Protein AF-T0YJB6-F1 (afdb_monomer_lite)

Secondary structure (DSSP, 8-state):
--------------------HHHHHHHHHHHHHTTTT-TTS-HHHHHHHHHHHHHSEEE-TTS-EEE--HHHHHHHHHHHTTT-

Sequence (84 aa):
MARQKGEKVTTDPLEEPKHHRAEDIALFRYGIVREAADETLSKTKRGQLVRELAYTTHIGIDGVPVVVSRQSIDRWIRTYRKGG

Structure (mmCIF, N/CA/C/O backbone):
data_AF-T0YJB6-F1
#
_entry.id   AF-T0YJB6-F1
#
loop_
_atom_site.group_PDB
_atom_site.id
_atom_site.type_symbol
_atom_site.label_atom_id
_atom_site.label_alt_id
_atom_site.label_comp_id
_atom_site.label_asym_id
_atom_site.label_entity_id
_atom_site.label_seq_id
_atom_site.pdbx_PDB_ins_code
_atom_site.Cartn_x
_atom_site.Cartn_y
_atom_site.Cartn_z
_atom_site.occupancy
_atom_site.B_iso_or_equiv
_atom_site.auth_seq_id
_atom_site.auth_comp_id
_atom_site.auth_asym_id
_atom_site.auth_atom_id
_atom_site.pdbx_PDB_model_num
ATOM 1 N N . MET A 1 1 ? 14.147 -44.542 -51.313 1.00 37.97 1 MET A N 1
ATOM 2 C CA . MET A 1 1 ? 14.662 -44.700 -49.934 1.00 37.97 1 MET A CA 1
ATOM 3 C C . MET A 1 1 ? 15.137 -43.328 -49.454 1.00 37.97 1 MET A C 1
ATOM 5 O O . MET A 1 1 ? 16.209 -42.889 -49.828 1.00 37.97 1 MET A O 1
ATOM 9 N N . ALA A 1 2 ? 14.216 -42.485 -48.993 1.00 44.66 2 ALA A N 1
ATOM 10 C CA . ALA A 1 2 ? 13.857 -42.304 -47.580 1.00 44.66 2 ALA A CA 1
ATOM 11 C C . ALA A 1 2 ? 14.780 -41.296 -46.863 1.00 44.66 2 ALA A C 1
ATOM 13 O O . ALA A 1 2 ? 15.763 -41.662 -46.230 1.00 44.66 2 ALA A O 1
ATOM 14 N N . ARG A 1 3 ? 14.418 -40.010 -46.946 1.00 44.47 3 ARG A N 1
ATOM 15 C CA . ARG A 1 3 ? 14.815 -38.975 -45.983 1.00 44.47 3 ARG A CA 1
ATOM 16 C C . ARG A 1 3 ? 13.533 -38.300 -45.511 1.00 44.47 3 ARG A C 1
ATOM 18 O O . ARG A 1 3 ? 13.035 -37.386 -46.153 1.00 44.47 3 ARG A O 1
ATOM 25 N N . GLN A 1 4 ? 12.969 -38.808 -44.423 1.00 47.44 4 GLN A N 1
ATOM 26 C CA . GLN A 1 4 ? 11.886 -38.157 -43.701 1.00 47.44 4 GLN A CA 1
ATOM 27 C C . GLN A 1 4 ? 12.252 -38.200 -42.218 1.00 47.44 4 GLN A C 1
ATOM 29 O O . GLN A 1 4 ? 12.405 -39.288 -41.670 1.00 47.44 4 GLN A O 1
ATOM 34 N N . LYS A 1 5 ? 12.438 -37.017 -41.622 1.00 46.78 5 LYS A N 1
ATOM 35 C CA . LYS A 1 5 ? 12.005 -36.606 -40.274 1.00 46.78 5 LYS A CA 1
ATOM 36 C C . LYS A 1 5 ? 12.952 -35.583 -39.664 1.00 46.78 5 LYS A C 1
ATOM 38 O O . LYS A 1 5 ? 14.151 -35.796 -39.531 1.00 46.78 5 LYS A O 1
ATOM 43 N N . GLY A 1 6 ? 12.334 -34.487 -39.264 1.00 44.12 6 GLY A N 1
ATOM 44 C CA . GLY A 1 6 ? 12.938 -33.368 -38.566 1.00 44.12 6 GLY A CA 1
ATOM 45 C C . GLY A 1 6 ? 12.108 -32.112 -38.771 1.00 44.12 6 GLY A C 1
ATOM 46 O O . GLY A 1 6 ? 12.673 -31.041 -38.952 1.00 44.12 6 GLY A O 1
ATOM 47 N N . GLU A 1 7 ? 10.782 -32.268 -38.824 1.00 48.78 7 GLU A N 1
ATOM 48 C CA . GLU A 1 7 ? 9.829 -31.176 -38.706 1.00 48.78 7 GLU A CA 1
ATOM 49 C C . GLU A 1 7 ? 10.149 -30.472 -37.395 1.00 48.78 7 GLU A C 1
ATOM 51 O O . GLU A 1 7 ? 9.909 -30.998 -36.306 1.00 48.78 7 GLU A O 1
ATOM 56 N N . LYS A 1 8 ? 10.831 -29.330 -37.503 1.00 53.47 8 LYS A N 1
ATOM 57 C CA . LYS A 1 8 ? 10.958 -28.441 -36.369 1.00 53.47 8 LYS A CA 1
ATOM 58 C C . LYS A 1 8 ? 9.550 -27.954 -36.103 1.00 53.47 8 LYS A C 1
ATOM 60 O O . LYS A 1 8 ? 9.012 -27.149 -36.856 1.00 53.47 8 LYS A O 1
ATOM 65 N N . VAL A 1 9 ? 8.982 -28.489 -35.032 1.00 53.72 9 VAL A N 1
ATOM 66 C CA . VAL A 1 9 ? 7.957 -27.828 -34.240 1.00 53.72 9 VAL A CA 1
ATOM 67 C C . VAL A 1 9 ? 8.569 -26.497 -33.808 1.00 53.72 9 VAL A C 1
ATOM 69 O O . VAL A 1 9 ? 9.166 -26.383 -32.742 1.00 53.72 9 VAL A O 1
ATOM 72 N N . THR A 1 10 ? 8.543 -25.506 -34.691 1.00 51.03 10 THR A N 1
ATOM 73 C CA . THR A 1 10 ? 8.710 -24.123 -34.281 1.00 51.03 10 THR A CA 1
ATOM 74 C C . THR A 1 10 ? 7.332 -23.752 -33.803 1.00 51.03 10 THR A C 1
ATOM 76 O O . THR A 1 10 ? 6.441 -23.517 -34.615 1.00 51.03 10 THR A O 1
ATOM 79 N N . THR A 1 11 ? 7.148 -23.835 -32.488 1.00 60.75 11 THR A N 1
ATOM 80 C CA . THR A 1 11 ? 6.060 -23.173 -31.783 1.00 60.75 11 THR A CA 1
ATOM 81 C C . THR A 1 11 ? 5.813 -21.844 -32.478 1.00 60.75 11 THR A C 1
ATOM 83 O O . THR A 1 11 ? 6.711 -21.003 -32.545 1.00 60.75 11 THR A O 1
ATOM 86 N N . ASP A 1 12 ? 4.640 -21.730 -33.090 1.00 44.00 12 ASP A N 1
ATOM 87 C CA . ASP A 1 12 ? 4.131 -20.481 -33.630 1.00 44.00 12 ASP A CA 1
ATOM 88 C C . ASP A 1 12 ? 4.327 -19.416 -32.533 1.00 44.00 12 ASP A C 1
ATOM 90 O O . ASP A 1 12 ? 3.918 -19.682 -31.396 1.00 44.00 12 ASP A O 1
ATOM 94 N N . PRO A 1 13 ? 5.025 -18.288 -32.782 1.00 52.31 13 PRO A N 1
ATOM 95 C CA . PRO A 1 13 ? 5.265 -17.232 -31.794 1.00 52.31 13 PRO A CA 1
ATOM 96 C C . PRO A 1 13 ? 3.978 -16.436 -31.521 1.00 52.31 13 PRO A C 1
ATOM 98 O O . PRO A 1 13 ? 3.958 -15.206 -31.549 1.00 52.31 13 PRO A O 1
ATOM 101 N N . LEU A 1 14 ? 2.893 -17.169 -31.282 1.00 53.81 14 LEU A N 1
ATOM 102 C CA . LEU A 1 14 ? 1.623 -16.713 -30.772 1.00 53.81 14 LEU A CA 1
ATOM 103 C C . LEU A 1 14 ? 1.892 -15.904 -29.507 1.00 53.81 14 LEU A C 1
ATOM 105 O O . LEU A 1 14 ? 2.299 -16.447 -28.481 1.00 53.81 14 LEU A O 1
ATOM 109 N N . GLU A 1 15 ? 1.614 -14.609 -29.633 1.00 49.31 15 GLU A N 1
ATOM 110 C CA . GLU A 1 15 ? 1.280 -13.703 -28.544 1.00 49.31 15 GLU A CA 1
ATOM 111 C C . GLU A 1 15 ? 2.403 -13.528 -27.507 1.00 49.31 15 GLU A C 1
ATOM 113 O O . GLU A 1 15 ? 2.366 -14.088 -26.410 1.00 49.31 15 GLU A O 1
ATOM 118 N N . GLU A 1 16 ? 3.357 -12.628 -27.788 1.00 55.41 16 GLU A N 1
ATOM 119 C CA . GLU A 1 16 ? 3.891 -11.843 -26.671 1.00 55.41 16 GLU A CA 1
ATOM 120 C C . GLU A 1 16 ? 2.680 -11.229 -25.958 1.00 55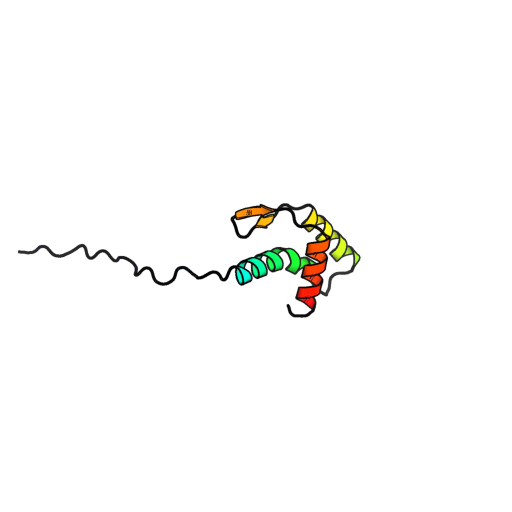.41 16 GLU A C 1
ATOM 122 O O . GLU A 1 16 ? 1.897 -10.534 -26.624 1.00 55.41 16 GLU A O 1
ATOM 127 N N . PRO A 1 17 ? 2.472 -11.467 -24.649 1.00 55.84 17 PRO A N 1
ATOM 128 C CA . PRO A 1 17 ? 1.413 -10.771 -23.959 1.00 55.84 17 PRO A CA 1
ATOM 129 C C . PRO A 1 17 ? 1.754 -9.294 -24.101 1.00 55.84 17 PRO A C 1
ATOM 131 O O . PRO A 1 17 ? 2.785 -8.833 -23.604 1.00 55.84 17 PRO A O 1
ATOM 134 N N . LYS A 1 18 ? 0.913 -8.547 -24.821 1.00 58.19 18 LYS A N 1
ATOM 135 C CA . LYS A 1 18 ? 0.937 -7.089 -24.777 1.00 58.19 18 LYS A CA 1
ATOM 136 C C . LYS A 1 18 ? 0.526 -6.715 -23.365 1.00 58.19 18 LYS A C 1
ATOM 138 O O . LYS A 1 18 ? -0.631 -6.399 -23.116 1.00 58.19 18 LYS A O 1
ATOM 143 N N . HIS A 1 19 ? 1.469 -6.794 -22.437 1.00 57.62 19 HIS A N 1
ATOM 144 C CA . HIS A 1 19 ? 1.319 -6.246 -21.114 1.00 57.62 19 HIS A CA 1
ATOM 145 C C . HIS A 1 19 ? 1.040 -4.764 -21.316 1.00 57.62 19 HIS A C 1
ATOM 147 O O . HIS A 1 19 ? 1.896 -3.976 -21.737 1.00 57.62 19 HIS A O 1
ATOM 153 N N . HIS A 1 20 ? -0.222 -4.386 -21.139 1.00 84.38 20 HIS A N 1
ATOM 154 C CA . HIS A 1 20 ? -0.585 -2.991 -21.170 1.00 84.38 20 HIS A CA 1
ATOM 155 C C . HIS A 1 20 ? 0.159 -2.381 -19.988 1.00 84.38 20 HIS A C 1
ATOM 157 O O . HIS A 1 20 ? -0.156 -2.698 -18.852 1.00 84.38 20 HIS A O 1
ATOM 163 N N . ARG A 1 21 ? 1.150 -1.513 -20.225 1.00 88.44 21 ARG A N 1
ATOM 164 C CA . ARG A 1 21 ? 1.963 -0.900 -19.150 1.00 88.44 21 ARG A CA 1
ATOM 165 C C . ARG A 1 21 ? 1.109 -0.363 -17.989 1.00 88.44 21 ARG A C 1
ATOM 167 O O . ARG A 1 21 ? 1.543 -0.344 -16.843 1.00 88.44 21 ARG A O 1
ATOM 174 N N . ALA A 1 22 ? -0.115 0.078 -18.282 1.00 91.62 22 ALA A N 1
ATOM 175 C CA . ALA A 1 22 ? -1.108 0.470 -17.286 1.00 91.62 22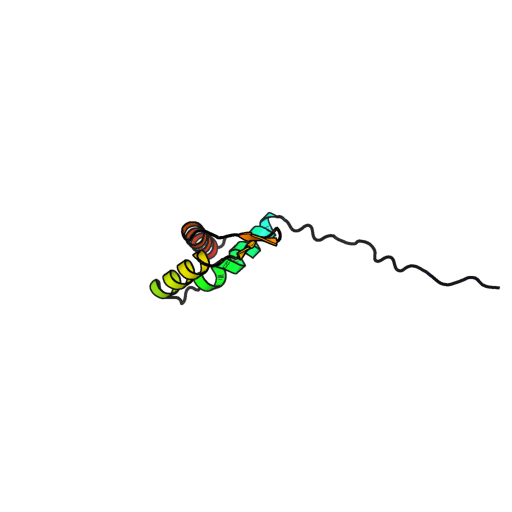 ALA A CA 1
ATOM 176 C C . ALA A 1 22 ? -1.547 -0.676 -16.350 1.00 91.62 22 ALA A C 1
ATOM 178 O O . ALA A 1 22 ? -1.673 -0.449 -15.148 1.00 91.62 22 ALA A O 1
ATOM 179 N N . GLU A 1 23 ? -1.761 -1.878 -16.880 1.00 93.19 23 GLU A N 1
ATOM 180 C CA . GLU A 1 23 ? -2.085 -3.098 -16.140 1.00 93.19 23 GLU A CA 1
ATOM 181 C C . GLU A 1 23 ? -0.931 -3.524 -15.229 1.00 93.19 23 GLU A C 1
ATOM 183 O O . GLU A 1 23 ? -1.156 -3.714 -14.036 1.00 93.19 23 GLU A O 1
ATOM 188 N N . ASP A 1 24 ? 0.313 -3.543 -15.718 1.00 94.94 24 ASP A N 1
ATOM 189 C CA . ASP A 1 24 ? 1.475 -3.874 -14.876 1.00 94.94 24 ASP A CA 1
ATOM 190 C C . ASP A 1 2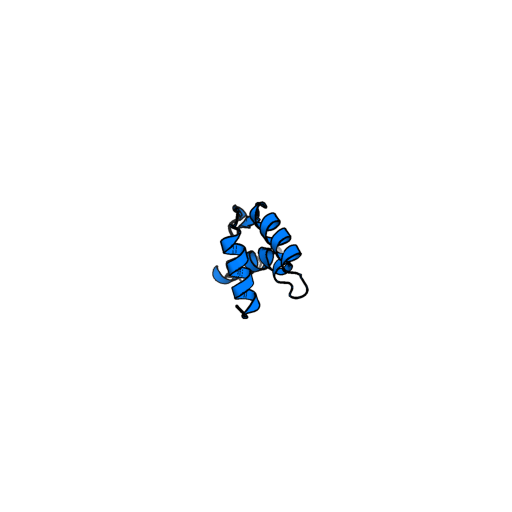4 ? 1.622 -2.886 -13.717 1.00 94.94 24 ASP A C 1
ATOM 192 O O . ASP A 1 24 ? 1.853 -3.266 -12.568 1.00 94.94 24 ASP A O 1
ATOM 196 N N . ILE A 1 25 ? 1.435 -1.591 -13.998 1.00 94.50 25 ILE A N 1
ATOM 197 C CA . ILE A 1 25 ? 1.427 -0.548 -12.969 1.00 94.50 25 ILE A CA 1
ATOM 198 C C . ILE A 1 25 ? 0.296 -0.795 -11.964 1.00 94.50 25 ILE A C 1
ATOM 200 O O . ILE A 1 25 ? 0.498 -0.605 -10.762 1.00 94.50 25 ILE A O 1
ATOM 204 N N . ALA A 1 26 ? -0.894 -1.181 -12.427 1.00 94.12 26 ALA A N 1
ATOM 205 C CA . ALA A 1 26 ? -2.028 -1.462 -11.557 1.00 94.12 26 ALA A CA 1
ATOM 206 C C . ALA A 1 26 ? -1.751 -2.670 -10.652 1.00 94.12 26 ALA A C 1
ATOM 208 O O . ALA A 1 26 ? -1.950 -2.572 -9.440 1.00 94.12 26 ALA A O 1
ATOM 209 N N . LEU A 1 27 ? -1.216 -3.759 -11.208 1.00 95.56 27 LEU A N 1
ATOM 210 C CA . LEU A 1 27 ? -0.848 -4.970 -10.476 1.00 95.56 27 LEU A CA 1
ATOM 211 C C . LEU A 1 27 ? 0.270 -4.711 -9.465 1.00 95.56 27 LEU A C 1
ATOM 213 O O . LEU A 1 27 ? 0.156 -5.120 -8.309 1.00 95.56 27 LEU A O 1
ATOM 217 N N . PHE A 1 28 ? 1.303 -3.961 -9.850 1.00 96.69 28 PHE A N 1
ATOM 218 C CA . PHE A 1 28 ? 2.368 -3.543 -8.939 1.00 96.69 28 PHE A CA 1
ATOM 219 C C . PHE A 1 28 ? 1.813 -2.758 -7.744 1.00 96.69 28 PHE A C 1
ATOM 221 O O . PHE A 1 28 ? 2.094 -3.076 -6.588 1.00 96.69 28 PHE A O 1
ATOM 228 N N . ARG A 1 29 ? 0.964 -1.755 -8.004 1.00 97.06 29 ARG A N 1
ATOM 229 C CA . ARG A 1 29 ? 0.331 -0.964 -6.937 1.00 97.06 29 ARG A CA 1
ATOM 230 C C . ARG A 1 29 ? -0.556 -1.829 -6.052 1.00 97.06 29 ARG A C 1
ATOM 232 O O . ARG A 1 29 ? -0.498 -1.688 -4.833 1.00 97.06 29 ARG A O 1
ATOM 239 N N . TYR A 1 30 ? -1.353 -2.713 -6.650 1.00 96.31 30 TYR A N 1
ATOM 240 C CA . TYR A 1 30 ? -2.209 -3.650 -5.929 1.00 96.31 30 TYR A CA 1
ATOM 241 C C . TYR A 1 30 ? -1.398 -4.546 -4.985 1.00 96.31 30 TYR A C 1
ATOM 243 O O . TYR A 1 30 ? -1.748 -4.655 -3.809 1.00 96.31 30 TYR A O 1
ATOM 251 N N . GLY A 1 31 ? -0.289 -5.117 -5.466 1.00 96.31 31 GLY A N 1
ATOM 252 C CA . GLY A 1 31 ? 0.608 -5.954 -4.667 1.00 96.31 31 GLY A CA 1
ATOM 253 C C . GLY A 1 31 ? 1.114 -5.252 -3.406 1.00 96.31 31 GLY A C 1
ATOM 254 O O . GLY A 1 31 ? 1.169 -5.869 -2.347 1.00 96.31 31 GLY A O 1
ATOM 255 N N . ILE A 1 32 ? 1.382 -3.946 -3.492 1.00 97.31 32 ILE A N 1
ATOM 256 C CA . ILE A 1 32 ? 1.809 -3.131 -2.346 1.00 97.31 32 ILE A CA 1
ATOM 257 C C . ILE A 1 32 ? 0.651 -2.848 -1.382 1.00 97.31 32 ILE A C 1
ATOM 259 O O . ILE A 1 32 ? 0.828 -2.912 -0.168 1.00 97.31 32 ILE A O 1
ATOM 263 N N . VAL A 1 33 ? -0.530 -2.477 -1.887 1.00 97.06 33 VAL A N 1
ATOM 264 C CA . VAL A 1 33 ? -1.577 -1.890 -1.029 1.00 97.06 33 VAL A CA 1
ATOM 265 C C . VAL A 1 33 ? -2.622 -2.869 -0.517 1.00 97.06 33 VAL A C 1
ATOM 267 O O . VAL A 1 33 ? -3.325 -2.515 0.427 1.00 97.06 33 VAL A O 1
ATOM 270 N N . ARG A 1 34 ? -2.755 -4.066 -1.103 1.00 95.81 34 ARG A N 1
ATOM 271 C CA . ARG A 1 34 ? -3.875 -4.984 -0.820 1.00 95.81 34 ARG A CA 1
ATOM 272 C C . ARG A 1 34 ? -4.054 -5.316 0.662 1.00 95.81 34 ARG A C 1
ATOM 274 O O . ARG A 1 34 ? -5.183 -5.352 1.133 1.00 95.81 34 ARG A O 1
ATOM 281 N N . GLU A 1 35 ? -2.962 -5.505 1.402 1.00 95.75 35 GLU A N 1
ATOM 282 C CA . GLU A 1 35 ? -3.020 -5.810 2.835 1.00 95.75 35 GLU A CA 1
ATOM 283 C C . GLU A 1 35 ? -3.446 -4.579 3.644 1.00 95.75 35 GLU A C 1
ATOM 285 O O . GLU A 1 35 ? -4.394 -4.628 4.419 1.00 95.75 35 GLU A O 1
ATOM 290 N N . ALA A 1 36 ? -2.822 -3.424 3.399 1.00 97.06 36 ALA A N 1
ATOM 291 C CA . ALA A 1 36 ? -3.171 -2.174 4.077 1.00 97.06 36 ALA A CA 1
ATOM 292 C C . ALA A 1 36 ? -4.568 -1.634 3.691 1.00 97.06 36 ALA A C 1
ATOM 294 O O . ALA A 1 36 ? -5.141 -0.799 4.407 1.00 97.06 36 ALA A O 1
ATOM 295 N N . ALA A 1 37 ? -5.116 -2.092 2.565 1.00 95.81 37 ALA A N 1
ATOM 296 C CA . ALA A 1 37 ? -6.450 -1.759 2.091 1.00 95.81 37 ALA A CA 1
ATOM 297 C C . ALA A 1 37 ? -7.566 -2.555 2.782 1.00 95.81 37 ALA A C 1
ATOM 299 O O . ALA A 1 37 ? -8.723 -2.163 2.635 1.00 95.81 37 ALA A O 1
ATOM 300 N N . ASP A 1 38 ? -7.239 -3.593 3.560 1.00 95.19 38 ASP A N 1
ATOM 301 C CA . ASP A 1 38 ? -8.224 -4.365 4.314 1.00 95.19 38 ASP A CA 1
ATOM 302 C C . ASP A 1 38 ? -9.061 -3.438 5.222 1.00 95.19 38 ASP A C 1
ATOM 304 O O . ASP A 1 38 ? -8.568 -2.571 5.968 1.00 95.19 38 ASP A O 1
ATOM 308 N N . GLU A 1 39 ? -10.376 -3.574 5.079 1.00 93.12 39 GLU A N 1
ATOM 309 C CA . GLU A 1 39 ? -11.364 -2.739 5.746 1.00 93.12 39 GLU A CA 1
ATOM 310 C C . GLU A 1 39 ? -11.518 -3.092 7.222 1.00 93.12 39 GLU A C 1
ATOM 312 O O . GLU A 1 39 ? -11.866 -2.219 8.018 1.00 93.12 39 GLU A O 1
ATOM 317 N N . THR A 1 40 ? -11.182 -4.330 7.591 1.00 95.94 40 THR A N 1
ATOM 318 C CA . THR A 1 40 ? -11.210 -4.830 8.969 1.00 95.94 40 THR A CA 1
ATOM 319 C C . THR A 1 40 ? -10.069 -4.259 9.817 1.00 95.94 40 THR A C 1
ATOM 321 O O . THR A 1 40 ? -10.132 -4.267 11.048 1.00 95.94 40 THR A O 1
ATOM 324 N N . LEU A 1 41 ? -9.037 -3.689 9.181 1.00 96.38 41 LEU A N 1
ATOM 325 C CA . LEU A 1 41 ? -7.913 -3.082 9.882 1.00 96.38 41 LEU A CA 1
ATOM 326 C C . LEU A 1 41 ? -8.310 -1.797 10.608 1.00 96.38 41 LEU A C 1
ATOM 328 O O . LEU A 1 41 ? -8.818 -0.829 10.024 1.00 96.38 41 LEU A O 1
ATOM 332 N N . SER A 1 42 ? -7.915 -1.735 11.880 1.00 97.38 42 SER A N 1
ATOM 333 C CA . SER A 1 42 ? -7.920 -0.491 12.642 1.00 97.38 42 SER A CA 1
ATOM 334 C C . SER A 1 42 ? -6.990 0.551 12.008 1.00 97.38 42 SER A C 1
ATOM 336 O O . SER A 1 42 ? -6.005 0.231 11.333 1.00 97.38 42 SER A O 1
ATOM 338 N N . LYS A 1 43 ? -7.265 1.837 12.269 1.00 95.62 43 LYS A N 1
ATOM 339 C CA . LYS A 1 43 ? -6.441 2.953 11.766 1.00 95.62 43 LYS A CA 1
ATOM 340 C C . LYS A 1 43 ? -4.970 2.816 12.180 1.00 95.62 43 LYS A C 1
ATOM 342 O O . LYS A 1 43 ? -4.084 3.100 11.378 1.00 95.62 43 LYS A O 1
ATOM 347 N N . THR A 1 44 ? -4.714 2.352 13.402 1.00 97.88 44 THR A N 1
ATOM 348 C CA . THR A 1 44 ? -3.358 2.165 13.936 1.00 97.88 44 THR A CA 1
ATOM 349 C C . THR A 1 44 ? -2.617 1.042 13.221 1.00 97.88 44 THR A C 1
ATOM 351 O O . THR A 1 44 ? -1.491 1.259 12.777 1.00 97.88 44 THR A O 1
ATOM 354 N N . LYS A 1 45 ? -3.256 -0.127 13.058 1.00 98.06 45 LYS A N 1
ATOM 355 C CA . LYS A 1 45 ? -2.658 -1.286 12.378 1.00 98.06 45 LYS A CA 1
ATOM 356 C C . LYS A 1 45 ? -2.361 -0.959 10.912 1.00 98.06 45 LYS A C 1
ATOM 358 O O . LYS A 1 45 ? -1.248 -1.184 10.450 1.00 98.06 45 LYS A O 1
ATOM 363 N N . ARG A 1 46 ? -3.299 -0.298 10.220 1.00 97.94 46 ARG A N 1
ATOM 364 C CA . ARG A 1 46 ? -3.071 0.221 8.861 1.00 97.94 46 ARG A CA 1
ATOM 365 C C . ARG A 1 46 ? -1.885 1.183 8.811 1.00 97.94 46 ARG A C 1
ATOM 367 O O . ARG A 1 46 ? -1.033 1.064 7.942 1.00 97.94 46 ARG A O 1
ATOM 374 N N . GLY A 1 47 ? -1.808 2.127 9.749 1.00 97.81 47 GLY A N 1
ATOM 375 C CA . GLY A 1 47 ? -0.706 3.086 9.813 1.00 97.81 47 GLY A CA 1
ATOM 376 C C . GLY A 1 47 ? 0.663 2.442 10.062 1.00 97.81 47 GLY A C 1
ATOM 377 O O . GLY A 1 47 ? 1.665 2.968 9.585 1.00 97.81 47 GLY A O 1
ATOM 378 N N . GLN A 1 48 ? 0.721 1.321 10.790 1.00 98.19 48 GLN A N 1
ATOM 379 C CA . GLN A 1 48 ? 1.942 0.524 10.956 1.00 98.19 48 GLN A CA 1
ATOM 380 C C . GLN A 1 48 ? 2.355 -0.124 9.633 1.00 98.19 48 GLN A C 1
ATOM 382 O O . GLN A 1 48 ? 3.453 0.164 9.164 1.00 98.19 48 GLN A O 1
ATOM 387 N N . LEU A 1 49 ? 1.444 -0.855 8.983 1.00 98.12 49 LEU A N 1
ATOM 388 C CA . LEU A 1 49 ? 1.706 -1.501 7.692 1.00 98.12 49 LEU A CA 1
ATOM 389 C C . LEU A 1 49 ? 2.154 -0.499 6.623 1.00 98.12 49 LEU A C 1
ATOM 391 O O . LEU A 1 49 ? 3.143 -0.713 5.936 1.00 98.12 49 LEU A O 1
ATOM 395 N N . VAL A 1 50 ? 1.483 0.651 6.515 1.00 98.38 50 VAL A N 1
ATOM 396 C CA . VAL A 1 50 ? 1.865 1.694 5.548 1.00 98.38 50 VAL A CA 1
ATOM 397 C C . VAL A 1 50 ? 3.288 2.208 5.789 1.00 98.38 50 VAL A C 1
ATOM 399 O O . VAL A 1 50 ? 4.001 2.506 4.832 1.00 98.38 50 VAL A O 1
ATOM 402 N N . ARG A 1 51 ? 3.718 2.331 7.052 1.00 98.38 51 ARG A N 1
ATOM 403 C CA . ARG A 1 51 ? 5.100 2.719 7.364 1.00 98.38 51 ARG A CA 1
ATOM 404 C C . ARG A 1 51 ? 6.075 1.616 6.977 1.00 98.38 51 ARG A C 1
ATOM 406 O O . ARG A 1 51 ? 7.057 1.924 6.318 1.00 98.38 51 ARG A O 1
ATOM 413 N N . GLU A 1 52 ? 5.794 0.366 7.329 1.00 98.19 52 GLU A N 1
ATOM 414 C CA . GLU A 1 52 ? 6.629 -0.786 6.957 1.00 98.19 52 GLU A CA 1
ATOM 415 C C . GLU A 1 52 ? 6.804 -0.884 5.436 1.00 98.19 52 GLU A C 1
ATOM 417 O O . GLU A 1 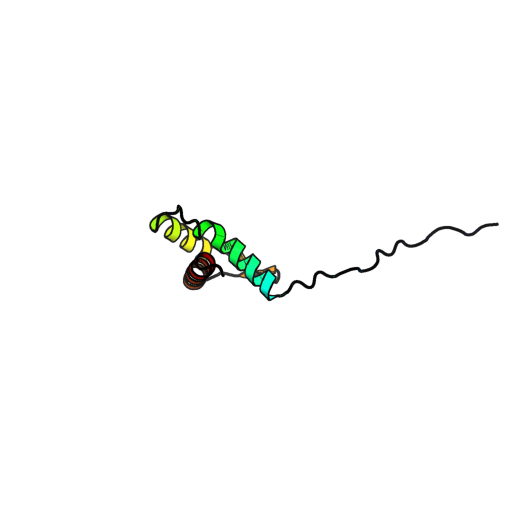52 ? 7.929 -0.953 4.943 1.00 98.19 52 GLU A O 1
ATOM 422 N N . LEU A 1 53 ? 5.712 -0.759 4.680 1.00 98.06 53 LEU A N 1
ATOM 423 C CA . LEU A 1 53 ? 5.733 -0.751 3.218 1.00 98.06 53 LEU A CA 1
ATOM 424 C C . LEU A 1 53 ? 6.560 0.410 2.648 1.00 98.06 53 LEU A C 1
ATOM 426 O O . LEU A 1 53 ? 7.243 0.232 1.643 1.00 98.06 53 LEU A O 1
ATOM 430 N N . ALA A 1 54 ? 6.525 1.586 3.284 1.00 98.12 54 ALA A N 1
ATOM 431 C CA . ALA A 1 54 ? 7.305 2.749 2.858 1.00 98.12 54 ALA A CA 1
ATOM 432 C C . ALA A 1 54 ? 8.807 2.629 3.174 1.00 98.12 54 ALA A C 1
ATOM 434 O O . ALA A 1 54 ? 9.620 3.264 2.505 1.00 98.12 54 ALA A O 1
ATOM 435 N N . TYR A 1 55 ? 9.178 1.835 4.182 1.00 97.31 55 TYR A N 1
ATOM 436 C CA . TYR A 1 55 ? 10.573 1.507 4.492 1.00 97.31 55 TYR A CA 1
ATOM 437 C C . TYR A 1 55 ? 11.091 0.293 3.710 1.00 97.31 55 TYR A C 1
ATOM 439 O O . TYR A 1 55 ? 12.290 0.027 3.719 1.00 97.31 55 TYR A O 1
ATOM 447 N N . THR A 1 56 ? 10.206 -0.429 3.023 1.00 97.38 56 THR A N 1
ATOM 448 C CA . THR A 1 56 ? 10.552 -1.609 2.230 1.00 97.38 56 THR A CA 1
ATOM 449 C C . THR A 1 56 ? 10.926 -1.214 0.802 1.00 97.38 56 THR A C 1
ATOM 451 O O . THR A 1 56 ? 10.282 -0.367 0.179 1.00 97.38 56 THR A O 1
ATOM 454 N N . THR A 1 57 ? 11.964 -1.851 0.261 1.00 98.00 57 THR A N 1
ATOM 455 C CA . THR A 1 57 ? 12.294 -1.782 -1.165 1.00 98.00 57 THR A CA 1
ATOM 456 C C . THR A 1 57 ? 11.477 -2.818 -1.931 1.00 98.00 57 THR A C 1
ATOM 458 O O . THR A 1 57 ? 11.505 -4.002 -1.607 1.00 98.00 57 THR A O 1
ATOM 461 N N . HIS A 1 58 ? 10.770 -2.368 -2.962 1.00 96.88 58 HIS A N 1
ATOM 462 C CA . HIS A 1 58 ? 9.932 -3.197 -3.828 1.00 96.88 58 HIS A CA 1
ATOM 463 C C . HIS A 1 58 ? 10.644 -3.450 -5.150 1.00 96.88 58 HIS A C 1
ATOM 465 O O . HIS A 1 58 ? 11.443 -2.627 -5.589 1.00 96.88 58 HIS A O 1
ATOM 471 N N . ILE A 1 59 ? 10.325 -4.549 -5.823 1.00 97.56 59 ILE A N 1
ATOM 472 C CA . ILE A 1 59 ? 10.752 -4.754 -7.209 1.00 97.56 59 ILE A CA 1
ATOM 473 C C . ILE A 1 59 ? 9.710 -4.101 -8.115 1.00 97.56 59 ILE A C 1
ATOM 475 O O . ILE A 1 59 ? 8.540 -4.482 -8.094 1.00 97.56 59 ILE A O 1
ATOM 479 N N . GLY A 1 60 ? 10.116 -3.064 -8.847 1.00 94.81 60 GLY A N 1
ATOM 480 C CA . GLY A 1 60 ? 9.256 -2.363 -9.795 1.00 94.81 60 GLY A CA 1
ATOM 481 C C . GLY A 1 60 ? 8.912 -3.218 -11.015 1.00 94.81 60 GLY A C 1
ATOM 482 O O . GLY A 1 60 ? 9.509 -4.267 -11.244 1.00 94.81 60 GLY A O 1
ATOM 483 N N . ILE A 1 61 ? 7.978 -2.733 -11.835 1.00 95.00 61 ILE A N 1
ATOM 484 C CA . ILE A 1 61 ? 7.529 -3.425 -13.060 1.00 95.00 61 ILE A CA 1
ATOM 485 C C . ILE A 1 61 ? 8.666 -3.692 -14.055 1.00 95.00 61 ILE A C 1
ATOM 4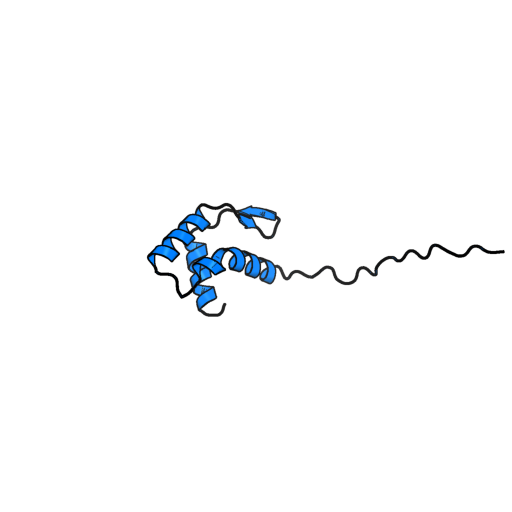87 O O . ILE A 1 61 ? 8.643 -4.691 -14.760 1.00 95.00 61 ILE A O 1
ATOM 491 N N . ASP A 1 62 ? 9.683 -2.827 -14.073 1.00 93.94 62 ASP A N 1
ATOM 492 C CA . ASP A 1 62 ? 10.845 -2.956 -14.955 1.00 93.94 62 ASP A CA 1
ATOM 493 C C . ASP A 1 62 ? 11.946 -3.848 -14.317 1.00 93.94 62 ASP A C 1
ATOM 495 O O . ASP A 1 62 ? 13.083 -3.873 -14.779 1.00 93.94 62 ASP A O 1
ATOM 499 N N . GLY A 1 63 ? 11.649 -4.537 -13.204 1.00 94.56 63 GLY A N 1
ATOM 500 C CA . GLY A 1 63 ? 12.595 -5.375 -12.451 1.00 94.56 63 GLY A CA 1
ATOM 501 C C . GLY A 1 63 ? 13.577 -4.600 -11.564 1.00 94.56 63 GLY A C 1
ATOM 502 O O . GLY A 1 63 ? 14.419 -5.195 -10.894 1.00 94.56 63 GLY A O 1
ATOM 503 N N . VAL A 1 64 ? 13.475 -3.270 -11.534 1.00 96.00 64 VAL A N 1
ATOM 504 C CA . VAL A 1 64 ? 14.390 -2.393 -10.794 1.00 96.00 64 VAL A CA 1
ATOM 505 C C . VAL A 1 64 ? 13.875 -2.144 -9.371 1.00 96.00 64 VAL A C 1
ATOM 507 O O . VAL A 1 64 ? 12.684 -1.866 -9.197 1.00 96.00 64 VAL A O 1
ATOM 510 N N . PRO A 1 65 ? 14.743 -2.186 -8.342 1.00 97.62 65 PRO A N 1
ATOM 511 C CA . PRO A 1 65 ? 14.368 -1.824 -6.980 1.00 97.62 65 PRO A CA 1
ATOM 512 C C . PRO A 1 65 ? 13.826 -0.389 -6.876 1.00 97.62 65 PRO A C 1
ATOM 514 O O . PRO A 1 65 ? 14.440 0.559 -7.364 1.00 97.62 65 PRO A O 1
ATOM 517 N N . VAL A 1 66 ? 12.694 -0.213 -6.194 1.00 97.25 66 VAL A N 1
ATOM 518 C CA . VAL A 1 66 ? 12.033 1.080 -5.979 1.00 97.25 66 VAL A CA 1
ATOM 519 C C . VAL A 1 66 ? 11.544 1.210 -4.538 1.00 97.25 66 VAL A C 1
ATOM 521 O O . VAL A 1 66 ? 10.988 0.281 -3.956 1.00 97.25 66 VAL A O 1
ATOM 524 N N . VAL A 1 67 ? 11.721 2.394 -3.955 1.00 97.56 67 VAL A N 1
ATOM 525 C CA . VAL A 1 67 ? 11.112 2.764 -2.671 1.00 97.56 67 VAL A CA 1
ATOM 526 C C . VAL A 1 67 ? 9.906 3.649 -2.951 1.00 97.56 67 VAL A C 1
ATOM 528 O O . VAL A 1 67 ? 10.003 4.638 -3.679 1.00 97.56 67 VAL A O 1
ATOM 531 N N . VAL A 1 68 ? 8.757 3.300 -2.374 1.00 97.81 68 VAL A N 1
ATOM 532 C CA . VAL A 1 68 ? 7.508 4.042 -2.563 1.00 97.81 68 VAL A CA 1
ATOM 533 C C . VAL A 1 68 ? 7.215 4.867 -1.318 1.00 9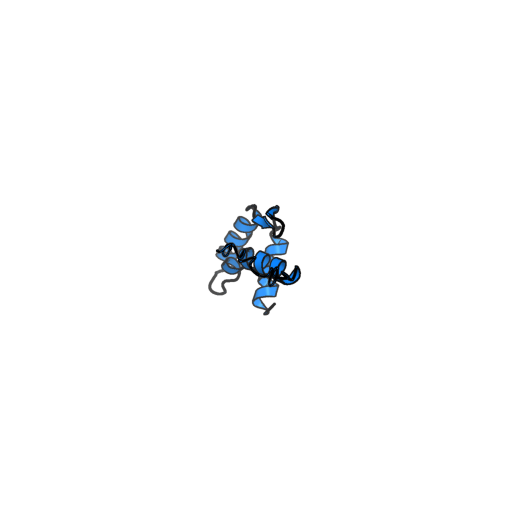7.81 68 VAL A C 1
ATOM 535 O O . VAL A 1 68 ? 7.181 4.355 -0.203 1.00 97.81 68 VAL A O 1
ATOM 538 N N . SER A 1 69 ? 6.963 6.163 -1.500 1.00 98.06 69 SER A N 1
ATOM 539 C CA . SER A 1 69 ? 6.657 7.044 -0.375 1.00 98.06 69 SER A CA 1
ATOM 540 C C . SER A 1 69 ? 5.335 6.670 0.301 1.00 98.06 69 SER A C 1
ATOM 542 O O . SER A 1 69 ? 4.350 6.315 -0.355 1.00 98.06 69 SER A O 1
ATOM 544 N N . ARG A 1 70 ? 5.270 6.871 1.621 1.00 98.12 70 ARG A N 1
ATOM 545 C CA . ARG A 1 70 ? 4.036 6.724 2.408 1.00 98.12 70 ARG A CA 1
ATOM 546 C C . ARG A 1 70 ? 2.841 7.456 1.786 1.00 98.12 70 ARG A C 1
ATOM 548 O O . ARG A 1 70 ? 1.754 6.896 1.709 1.00 98.12 70 ARG A O 1
ATOM 555 N N . GLN A 1 71 ? 3.044 8.684 1.304 1.00 98.31 71 GLN A N 1
ATOM 556 C CA . GLN A 1 71 ? 1.980 9.480 0.682 1.00 98.31 71 GLN A CA 1
ATOM 557 C C . GLN A 1 71 ? 1.396 8.800 -0.569 1.00 98.31 71 GLN A C 1
ATOM 559 O O . GLN A 1 71 ? 0.186 8.868 -0.797 1.00 98.31 71 GLN A O 1
ATOM 564 N N . SER A 1 72 ? 2.239 8.137 -1.366 1.00 98.25 72 SER A N 1
ATOM 565 C CA . SER A 1 72 ? 1.807 7.405 -2.562 1.00 98.25 72 SER A CA 1
ATOM 566 C C . SER A 1 72 ? 0.996 6.170 -2.184 1.00 98.25 72 SER A C 1
ATOM 568 O O . SER A 1 72 ? -0.082 5.963 -2.735 1.00 98.25 72 SER A O 1
ATOM 570 N N . ILE A 1 73 ? 1.454 5.422 -1.179 1.00 98.31 73 ILE A N 1
ATOM 571 C CA . ILE A 1 73 ? 0.744 4.257 -0.635 1.00 98.31 73 ILE A CA 1
ATOM 572 C C . ILE A 1 73 ? -0.634 4.677 -0.096 1.00 98.31 73 ILE A C 1
ATOM 574 O O . ILE A 1 73 ? -1.653 4.120 -0.501 1.00 98.31 73 ILE A O 1
ATOM 578 N N . ASP A 1 74 ? -0.697 5.728 0.729 1.00 97.81 74 ASP A N 1
ATOM 579 C CA . ASP A 1 74 ? -1.955 6.269 1.265 1.00 97.81 74 ASP A CA 1
ATOM 580 C C . ASP A 1 74 ? -2.904 6.755 0.153 1.00 97.81 74 ASP A C 1
ATOM 582 O O . ASP A 1 74 ? -4.131 6.663 0.266 1.00 97.81 74 ASP A O 1
ATOM 586 N N . ARG A 1 75 ? -2.368 7.310 -0.940 1.00 97.88 75 ARG A N 1
ATOM 587 C CA . ARG A 1 75 ? -3.170 7.690 -2.110 1.00 97.88 75 ARG A CA 1
ATOM 588 C C . ARG A 1 75 ? -3.739 6.457 -2.809 1.00 97.88 75 ARG A C 1
ATOM 590 O O . ARG A 1 75 ? -4.933 6.442 -3.089 1.00 97.88 75 ARG A O 1
ATOM 597 N N . TRP A 1 76 ? -2.922 5.444 -3.069 1.00 97.88 76 TRP A N 1
ATOM 598 C CA . TRP A 1 76 ? -3.350 4.232 -3.765 1.00 97.88 76 TRP A CA 1
ATOM 599 C C . TRP A 1 76 ? -4.371 3.430 -2.964 1.00 97.88 76 TRP A C 1
ATOM 601 O O . TRP A 1 76 ? -5.369 3.015 -3.541 1.00 97.88 76 TRP A O 1
ATOM 611 N N . ILE A 1 77 ? -4.210 3.312 -1.641 1.00 96.81 77 ILE A N 1
ATOM 612 C CA . ILE A 1 77 ? -5.228 2.706 -0.766 1.00 96.81 77 ILE A CA 1
ATOM 613 C C . ILE A 1 77 ? -6.564 3.440 -0.916 1.00 96.81 77 ILE A C 1
ATOM 615 O O . ILE A 1 77 ? -7.610 2.811 -1.065 1.00 96.81 77 ILE A O 1
ATOM 619 N N . ARG A 1 78 ? -6.547 4.781 -0.899 1.00 95.25 78 ARG A N 1
ATOM 620 C CA . ARG A 1 78 ? -7.770 5.585 -1.053 1.00 95.25 78 ARG A CA 1
ATOM 621 C C . ARG A 1 78 ? -8.421 5.410 -2.420 1.00 95.25 78 ARG A C 1
ATOM 623 O O . ARG A 1 78 ? -9.642 5.372 -2.477 1.00 95.25 78 ARG A O 1
ATOM 630 N N . THR A 1 79 ? -7.642 5.338 -3.496 1.00 95.25 79 THR A N 1
ATOM 631 C CA . THR A 1 79 ? -8.167 5.094 -4.847 1.00 95.25 79 THR A CA 1
ATOM 632 C C . THR A 1 79 ? -8.746 3.685 -4.964 1.00 95.25 79 THR A C 1
ATOM 634 O O . THR A 1 79 ? -9.888 3.530 -5.380 1.00 95.25 79 THR A O 1
ATOM 637 N N . TYR A 1 80 ? -8.016 2.674 -4.492 1.00 92.69 80 TYR A N 1
ATOM 638 C CA . TYR A 1 80 ? -8.449 1.279 -4.525 1.00 92.69 80 TYR A CA 1
ATOM 639 C C . TYR A 1 80 ? -9.772 1.064 -3.778 1.00 92.69 80 TYR A C 1
ATOM 641 O O . TYR A 1 80 ? -10.705 0.483 -4.321 1.00 92.69 80 TYR A O 1
ATOM 649 N N . ARG A 1 81 ? -9.915 1.623 -2.569 1.00 90.81 81 ARG A N 1
ATOM 650 C CA . ARG A 1 81 ? -11.163 1.521 -1.788 1.00 90.81 81 ARG A CA 1
ATOM 651 C C . ARG A 1 81 ? -12.353 2.261 -2.404 1.00 90.81 81 ARG A C 1
ATOM 653 O O . ARG A 1 81 ? -13.480 2.040 -1.982 1.00 90.81 81 ARG A O 1
ATOM 660 N N . LYS A 1 82 ? -12.120 3.147 -3.376 1.00 92.75 82 LYS A N 1
ATOM 661 C CA . LYS A 1 82 ? -13.182 3.814 -4.143 1.00 92.75 82 LYS A CA 1
ATOM 662 C C . LYS A 1 82 ? -13.606 3.035 -5.392 1.00 92.75 82 LYS A C 1
ATOM 664 O O . LYS A 1 82 ? -14.528 3.484 -6.060 1.00 92.75 82 LYS A O 1
ATOM 669 N N . GLY A 1 83 ? -12.968 1.899 -5.688 1.00 84.44 83 GLY A N 1
ATOM 670 C CA . GLY A 1 83 ? -13.264 1.078 -6.865 1.00 84.44 83 GLY A CA 1
ATOM 671 C C . GLY A 1 83 ? -12.271 1.213 -8.024 1.00 84.44 83 GLY A C 1
ATOM 672 O O . GLY A 1 83 ? -12.510 0.602 -9.060 1.00 84.44 83 GLY A O 1
ATOM 673 N N . GLY A 1 84 ? -11.157 1.937 -7.839 1.00 68.44 84 GLY A N 1
ATOM 674 C CA . GLY A 1 84 ? -10.150 2.159 -8.889 1.00 68.44 84 GLY A CA 1
ATOM 675 C C . GLY A 1 84 ? -10.311 3.486 -9.612 1.00 68.44 84 GLY A C 1
ATOM 676 O O . GLY A 1 84 ? -11.446 3.825 -10.001 1.00 68.44 84 GLY A O 1
#

pLDDT: mean 85.32, std 19.42, range [37.97, 98.38]

Radius of gyration: 21.55 Å; chains: 1; bounding box: 28×54×64 Å

Organism: NCBI:txid410659

Foldseek 3Di:
DDDDDDPPPPPDPPDPDPPVVVNLVLVQLCVLQVVLLDPPDDPVRSVVSLVVLQVDWDQHSVRDTDHDHSVRSVVSSVVVNVPD